Protein AF-A0A3B9NVW6-F1 (afdb_monomer_lite)

Secondary structure (DSSP, 8-state):
--HHHHHHHHTB--HHHHHHHHHHHHHHHHHHHHTT---TTHHHHHHHHHHHHHHHHHHHHHHS--B--HHHHHHHHHHHHHHHHHHTTS-HHHHHHHHHHHHHTTS--

Structure (mmCIF, N/CA/C/O backbone):
data_AF-A0A3B9NVW6-F1
#
_entry.id   AF-A0A3B9NVW6-F1
#
loop_
_atom_site.group_PDB
_atom_site.id
_atom_site.type_symbol
_atom_site.label_atom_id
_atom_site.label_alt_id
_atom_site.label_comp_id
_atom_site.label_asym_id
_atom_site.label_entity_id
_atom_site.label_seq_id
_atom_site.pdbx_PDB_ins_code
_atom_site.Cartn_x
_atom_site.Cartn_y
_atom_site.Cartn_z
_atom_site.occupancy
_atom_site.B_iso_or_equiv
_atom_site.auth_seq_id
_atom_site.auth_comp_id
_atom_site.auth_asym_id
_atom_site.auth_atom_id
_atom_site.pdbx_PDB_model_num
ATOM 1 N N . MET A 1 1 ? 6.719 -17.194 5.581 1.00 43.94 1 MET A N 1
ATOM 2 C CA . MET A 1 1 ? 7.543 -16.088 5.047 1.00 43.94 1 MET A CA 1
ATOM 3 C C . MET A 1 1 ? 6.689 -15.366 4.016 1.00 43.94 1 MET A C 1
ATOM 5 O O . MET A 1 1 ? 6.194 -16.030 3.111 1.00 43.94 1 MET A O 1
ATOM 9 N N . HIS A 1 2 ? 6.378 -14.086 4.232 1.00 57.50 2 HIS A N 1
ATOM 10 C CA . HIS A 1 2 ? 5.393 -13.345 3.439 1.00 57.50 2 HIS A CA 1
ATOM 11 C C . HIS A 1 2 ? 5.927 -13.070 2.020 1.00 57.50 2 HIS A C 1
ATOM 13 O O . HIS A 1 2 ? 6.888 -12.327 1.845 1.00 57.50 2 HIS A O 1
ATOM 19 N N . LEU A 1 3 ? 5.281 -13.657 1.004 1.00 62.19 3 LEU A N 1
ATOM 20 C CA . LEU A 1 3 ? 5.523 -13.407 -0.429 1.00 62.19 3 LEU A CA 1
ATOM 21 C C . LEU A 1 3 ? 5.689 -11.915 -0.810 1.00 62.19 3 LEU A C 1
ATOM 23 O O . LEU A 1 3 ? 6.603 -11.616 -1.578 1.00 62.19 3 LEU A O 1
ATOM 27 N N . PRO A 1 4 ? 4.877 -10.964 -0.296 1.00 59.97 4 PRO A N 1
ATOM 28 C CA . PRO A 1 4 ? 5.054 -9.543 -0.615 1.00 59.97 4 PRO A CA 1
ATOM 29 C C . PRO A 1 4 ? 6.339 -8.930 -0.041 1.00 59.97 4 PRO A C 1
ATOM 31 O O . PRO A 1 4 ? 6.933 -8.073 -0.688 1.00 59.97 4 PRO A O 1
ATOM 34 N N . TYR A 1 5 ? 6.799 -9.392 1.124 1.00 58.88 5 TYR A N 1
ATOM 35 C CA . TYR A 1 5 ? 8.045 -8.923 1.734 1.00 58.88 5 TYR A CA 1
ATOM 36 C C . TYR A 1 5 ? 9.263 -9.370 0.914 1.00 58.88 5 TYR A C 1
ATOM 38 O O . TYR A 1 5 ? 10.146 -8.570 0.627 1.00 58.88 5 TYR A O 1
ATOM 46 N N . GLN A 1 6 ? 9.276 -10.624 0.444 1.00 64.38 6 GLN A N 1
ATOM 47 C CA . GLN A 1 6 ? 10.330 -11.116 -0.454 1.00 64.38 6 GLN A CA 1
ATOM 48 C C . GLN A 1 6 ? 10.371 -10.350 -1.779 1.00 64.38 6 GLN A C 1
ATOM 50 O O . GLN A 1 6 ? 11.445 -9.936 -2.202 1.00 64.38 6 GLN A O 1
ATOM 55 N N . ALA A 1 7 ? 9.215 -10.099 -2.397 1.00 62.91 7 ALA A N 1
ATOM 56 C CA . ALA A 1 7 ? 9.151 -9.312 -3.628 1.00 62.91 7 ALA A CA 1
ATOM 57 C C . ALA A 1 7 ? 9.633 -7.861 -3.420 1.00 62.91 7 ALA A C 1
ATOM 59 O O . ALA A 1 7 ? 10.316 -7.310 -4.282 1.00 62.91 7 ALA A O 1
ATOM 60 N N . ALA A 1 8 ? 9.347 -7.259 -2.257 1.00 61.09 8 ALA A N 1
ATOM 61 C CA . ALA A 1 8 ? 9.855 -5.935 -1.889 1.00 61.09 8 ALA A CA 1
ATOM 62 C C . ALA A 1 8 ? 11.375 -5.927 -1.693 1.00 61.09 8 ALA A C 1
ATOM 64 O O . ALA A 1 8 ? 12.055 -5.026 -2.191 1.00 61.09 8 ALA A O 1
ATOM 65 N N . CYS A 1 9 ? 11.926 -6.950 -1.037 1.00 61.38 9 CYS A N 1
ATOM 66 C CA . CYS A 1 9 ? 13.371 -7.120 -0.907 1.00 61.38 9 CYS A CA 1
ATOM 67 C C . CYS A 1 9 ? 14.050 -7.278 -2.275 1.00 61.38 9 CYS A C 1
ATOM 69 O O . CYS A 1 9 ? 15.033 -6.588 -2.547 1.00 61.38 9 CYS A O 1
ATOM 71 N N . ASP A 1 10 ? 13.486 -8.101 -3.159 1.00 66.44 10 ASP A N 1
ATOM 72 C CA . ASP A 1 10 ? 14.010 -8.325 -4.511 1.00 66.44 10 ASP A CA 1
ATOM 73 C C . ASP A 1 10 ? 13.782 -7.124 -5.446 1.00 66.44 10 ASP A C 1
ATOM 75 O O . ASP A 1 10 ? 14.397 -7.030 -6.508 1.00 66.44 10 ASP A O 1
ATOM 79 N N . GLY A 1 11 ? 12.913 -6.182 -5.062 1.00 63.47 11 GLY A N 1
ATOM 80 C CA . GLY A 1 11 ? 12.601 -4.967 -5.816 1.00 63.47 11 GLY A CA 1
ATOM 81 C C . GLY A 1 11 ? 11.808 -5.209 -7.101 1.00 63.47 11 GLY A C 1
ATOM 82 O O . GLY A 1 11 ? 11.523 -4.252 -7.810 1.00 63.47 11 GLY A O 1
ATOM 83 N N . ARG A 1 12 ? 11.422 -6.452 -7.412 1.00 67.56 12 ARG A N 1
ATOM 84 C CA . ARG A 1 12 ? 10.689 -6.810 -8.635 1.00 67.56 12 ARG A CA 1
ATOM 85 C C . ARG A 1 12 ? 9.344 -7.424 -8.311 1.00 67.56 12 ARG A C 1
ATOM 87 O O . ARG A 1 12 ? 9.248 -8.383 -7.548 1.00 67.56 12 ARG A O 1
ATOM 94 N N . PHE A 1 13 ? 8.313 -6.920 -8.976 1.00 68.94 13 PHE A N 1
ATOM 95 C CA . PHE A 1 13 ? 6.949 -7.390 -8.805 1.00 68.94 13 PHE A CA 1
ATOM 96 C C . PHE A 1 13 ? 6.347 -7.789 -10.147 1.00 68.94 13 PHE A C 1
ATOM 98 O O . PHE A 1 13 ? 6.569 -7.140 -11.165 1.00 68.94 13 PHE A O 1
ATOM 105 N N . SER A 1 14 ? 5.521 -8.836 -10.143 1.00 72.25 14 SER A N 1
ATOM 106 C CA . SER A 1 14 ? 4.526 -8.988 -11.203 1.00 72.25 14 SER A CA 1
ATOM 107 C C . SER A 1 14 ? 3.408 -7.967 -10.989 1.00 72.25 14 SER A C 1
ATOM 109 O O . SER A 1 14 ? 3.092 -7.639 -9.843 1.00 72.25 14 SER A O 1
ATOM 111 N N . VAL A 1 15 ? 2.754 -7.516 -12.064 1.00 73.19 15 VAL A N 1
ATOM 112 C CA . VAL A 1 15 ? 1.603 -6.589 -12.007 1.00 73.19 15 VAL A CA 1
ATOM 113 C C . VAL A 1 15 ? 0.569 -7.035 -10.973 1.00 73.19 15 VAL A C 1
ATOM 115 O O . VAL A 1 15 ? 0.081 -6.246 -10.167 1.00 73.19 15 VAL A O 1
ATOM 118 N N . THR A 1 16 ? 0.265 -8.334 -10.950 1.00 74.00 16 THR A N 1
ATOM 119 C CA . THR A 1 16 ? -0.707 -8.910 -10.020 1.00 74.00 16 THR A CA 1
ATOM 120 C C . THR A 1 16 ? -0.230 -8.853 -8.570 1.00 74.00 16 THR A C 1
ATOM 122 O O . THR A 1 16 ? -1.019 -8.530 -7.683 1.00 74.00 16 THR A O 1
ATOM 125 N N . ALA A 1 17 ? 1.043 -9.165 -8.303 1.00 72.00 17 ALA A N 1
ATOM 126 C CA . ALA A 1 17 ? 1.602 -9.091 -6.953 1.00 72.00 17 ALA A CA 1
ATOM 127 C C . ALA A 1 17 ? 1.678 -7.638 -6.463 1.00 72.00 17 ALA A C 1
ATOM 129 O O . ALA A 1 17 ? 1.309 -7.356 -5.324 1.00 72.00 17 ALA A O 1
ATOM 130 N N . PHE A 1 18 ? 2.073 -6.724 -7.349 1.00 78.50 18 PHE A N 1
ATOM 131 C CA . PHE A 1 18 ? 2.119 -5.291 -7.094 1.00 78.50 18 PHE A CA 1
ATOM 132 C C . PHE A 1 18 ? 0.735 -4.731 -6.744 1.00 78.50 18 PHE A C 1
ATOM 134 O O . PHE A 1 18 ? 0.555 -4.096 -5.707 1.00 78.50 18 PHE A O 1
ATOM 141 N N . GLY A 1 19 ? -0.271 -5.025 -7.574 1.00 78.50 19 GLY A N 1
ATOM 142 C CA . GLY A 1 19 ? -1.643 -4.570 -7.358 1.00 78.50 19 GLY A CA 1
ATOM 143 C C . GLY A 1 19 ? -2.238 -5.094 -6.051 1.00 78.50 19 GLY A C 1
ATOM 144 O O . GLY A 1 19 ? -2.88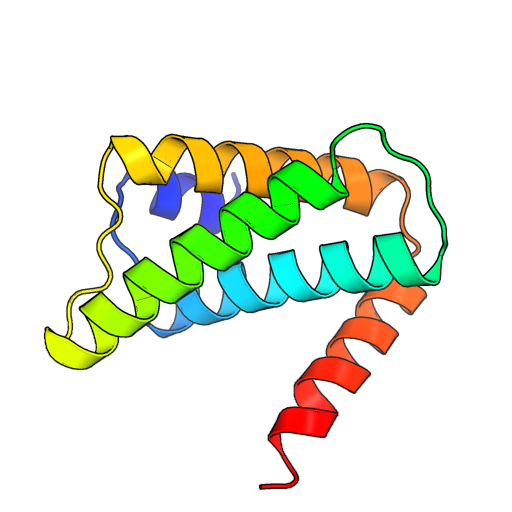6 -4.342 -5.327 1.00 78.50 19 GLY A O 1
ATOM 145 N N . ARG A 1 20 ? -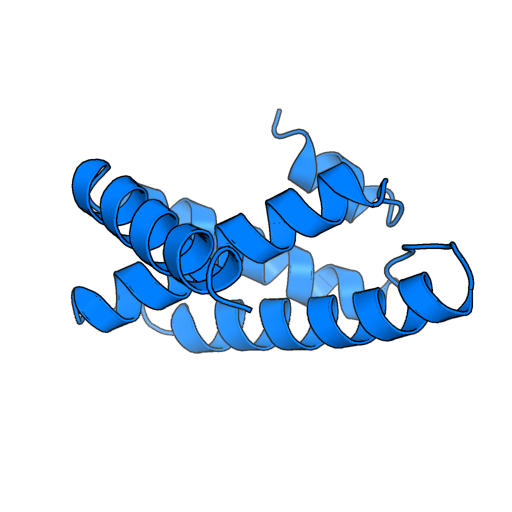1.963 -6.357 -5.696 1.00 80.44 20 ARG A N 1
ATOM 146 C CA . ARG A 1 20 ? -2.394 -6.935 -4.412 1.00 80.44 20 ARG A CA 1
ATOM 147 C C . ARG A 1 20 ? -1.753 -6.237 -3.217 1.00 80.44 20 ARG A C 1
ATOM 149 O O . ARG A 1 20 ? -2.450 -5.993 -2.237 1.00 80.44 20 ARG A O 1
ATOM 156 N N . LEU A 1 21 ? -0.464 -5.906 -3.297 1.00 81.12 21 LEU A N 1
ATOM 157 C CA . LEU A 1 21 ? 0.236 -5.182 -2.236 1.00 81.12 21 LEU A CA 1
ATOM 158 C C . LEU A 1 21 ? -0.346 -3.777 -2.044 1.00 81.12 21 LEU A 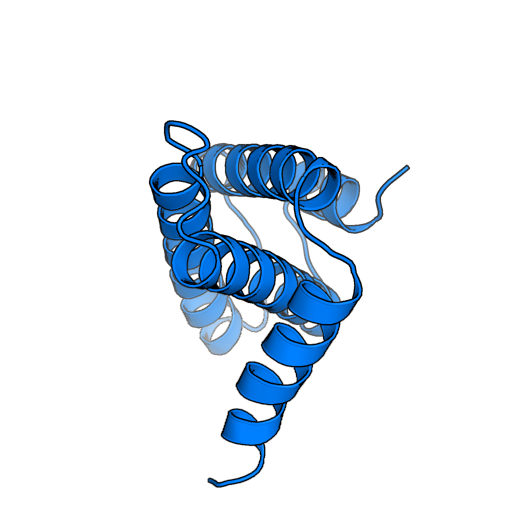C 1
ATOM 160 O O . LEU A 1 21 ? -0.722 -3.415 -0.931 1.00 81.12 21 LEU A O 1
ATOM 164 N N . ALA A 1 22 ? -0.478 -3.013 -3.131 1.00 83.25 22 ALA A N 1
ATOM 165 C CA . ALA A 1 22 ? -1.039 -1.665 -3.085 1.00 83.25 22 ALA A CA 1
ATOM 166 C C . ALA A 1 22 ? -2.474 -1.660 -2.535 1.00 83.25 22 ALA A C 1
ATOM 168 O O . ALA A 1 22 ? -2.822 -0.814 -1.707 1.00 83.25 22 ALA A O 1
ATOM 169 N N . ALA A 1 23 ? -3.291 -2.637 -2.939 1.00 82.94 23 ALA A N 1
ATOM 170 C CA . ALA A 1 23 ? -4.641 -2.796 -2.417 1.00 82.94 23 ALA A CA 1
ATOM 171 C C . ALA A 1 23 ? -4.641 -3.131 -0.919 1.00 82.94 23 ALA A C 1
ATOM 173 O O . ALA A 1 23 ? -5.373 -2.501 -0.162 1.00 82.94 23 ALA A O 1
ATOM 174 N N . ALA A 1 24 ? -3.798 -4.065 -0.469 1.00 82.62 24 ALA A N 1
ATOM 175 C CA . ALA A 1 24 ? -3.713 -4.440 0.942 1.00 82.62 24 ALA A CA 1
ATOM 176 C C . ALA A 1 24 ? -3.334 -3.247 1.836 1.00 82.62 24 ALA A C 1
ATOM 178 O O . ALA A 1 24 ? -4.015 -2.986 2.827 1.00 82.62 24 ALA A O 1
ATOM 179 N N . ILE A 1 25 ? -2.312 -2.474 1.452 1.00 85.12 25 ILE A N 1
ATOM 180 C CA . ILE A 1 25 ? -1.891 -1.270 2.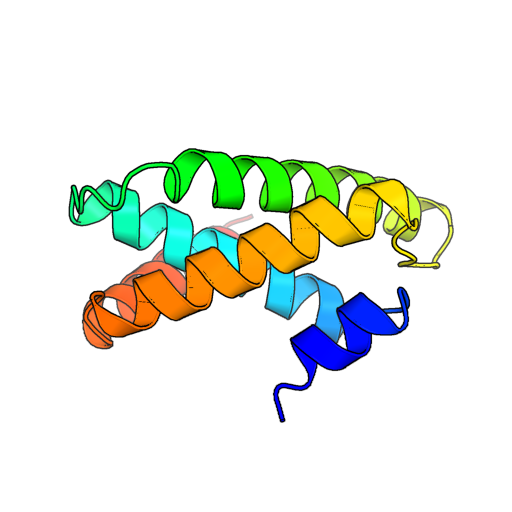189 1.00 85.12 25 ILE A CA 1
ATOM 181 C C . ILE A 1 25 ? -3.024 -0.232 2.219 1.00 85.12 25 ILE A C 1
ATOM 183 O O . ILE A 1 25 ? -3.325 0.329 3.274 1.00 85.12 25 ILE A O 1
ATOM 187 N N . SER A 1 26 ? -3.721 -0.031 1.097 1.00 83.94 26 SER A N 1
ATOM 188 C CA . SER A 1 26 ? -4.851 0.908 1.006 1.00 83.94 26 SER A CA 1
ATOM 189 C C . SER A 1 26 ? -6.042 0.497 1.879 1.00 83.94 26 SER A C 1
ATOM 191 O O . SER A 1 26 ? -6.660 1.347 2.529 1.00 83.94 26 SER A O 1
ATOM 193 N N . VAL A 1 27 ? -6.350 -0.803 1.942 1.00 84.75 27 VAL A N 1
ATOM 194 C CA . VAL A 1 27 ? -7.390 -1.366 2.818 1.00 84.75 27 VAL A CA 1
ATOM 195 C C . VAL A 1 27 ? -7.045 -1.114 4.279 1.00 84.75 27 VAL A C 1
ATOM 197 O O . VAL A 1 27 ? -7.873 -0.587 5.019 1.00 84.75 27 VAL A O 1
ATOM 200 N N . VAL A 1 28 ? -5.818 -1.434 4.695 1.00 84.12 28 VAL A N 1
ATOM 201 C CA . VAL A 1 28 ? -5.381 -1.260 6.087 1.00 84.12 28 VAL A CA 1
ATOM 202 C C . VAL A 1 28 ? -5.400 0.215 6.487 1.00 84.12 28 VAL A C 1
ATOM 204 O O . VAL A 1 28 ? -5.956 0.558 7.532 1.00 84.12 28 VAL A O 1
ATOM 207 N N . ARG A 1 29 ? -4.905 1.105 5.621 1.00 85.25 29 ARG A N 1
ATOM 208 C CA . ARG A 1 29 ? -4.951 2.562 5.813 1.00 85.25 29 ARG A CA 1
ATOM 209 C C . ARG A 1 29 ? -6.381 3.074 5.981 1.00 85.25 29 ARG A C 1
ATOM 211 O O . ARG A 1 29 ? -6.664 3.865 6.881 1.00 85.25 29 ARG A O 1
ATOM 218 N N . THR A 1 30 ? -7.302 2.609 5.142 1.00 83.25 30 THR A N 1
ATOM 219 C CA . THR A 1 30 ? -8.714 3.018 5.189 1.00 83.25 30 THR A CA 1
ATOM 220 C C . THR A 1 30 ? -9.423 2.474 6.431 1.00 83.25 30 THR A C 1
ATOM 222 O O . THR A 1 30 ? -10.187 3.198 7.074 1.00 83.25 30 THR A O 1
ATOM 225 N N . ALA A 1 31 ? -9.129 1.235 6.829 1.00 82.75 31 ALA A N 1
ATOM 226 C CA . ALA A 1 31 ? -9.672 0.620 8.036 1.00 82.75 31 ALA A CA 1
ATOM 227 C C . ALA A 1 31 ? -9.184 1.332 9.312 1.00 82.75 31 ALA A C 1
ATOM 229 O O . ALA A 1 31 ? -9.989 1.619 10.200 1.00 82.75 31 ALA A O 1
ATOM 230 N N . LEU A 1 32 ? -7.898 1.692 9.378 1.00 82.06 32 LEU A N 1
ATOM 231 C CA . LEU A 1 32 ? -7.299 2.508 10.446 1.00 82.06 32 LEU A CA 1
ATOM 232 C C . LEU A 1 32 ? -8.039 3.831 10.644 1.00 82.06 32 LEU A C 1
ATOM 234 O O . LEU A 1 32 ? -8.455 4.159 11.760 1.00 82.06 32 LEU A O 1
ATOM 238 N N . VAL A 1 33 ? -8.228 4.570 9.547 1.00 81.19 33 VAL A N 1
ATOM 239 C CA . VAL A 1 33 ? -8.909 5.869 9.556 1.00 81.19 33 VAL A CA 1
ATOM 240 C C . VAL A 1 33 ? -10.376 5.705 9.955 1.00 81.19 33 VAL A C 1
ATOM 242 O O . VAL A 1 33 ? -10.859 6.440 10.817 1.00 81.19 33 VAL A O 1
ATOM 245 N N . THR A 1 34 ? -11.065 4.699 9.409 1.00 79.88 34 THR A N 1
ATOM 246 C CA . THR A 1 34 ? -12.472 4.399 9.728 1.00 79.88 34 THR A CA 1
ATOM 247 C C . THR A 1 34 ? -12.665 4.058 11.205 1.00 79.88 34 THR A C 1
ATOM 249 O O . THR A 1 34 ? -13.578 4.571 11.851 1.00 79.88 34 THR A O 1
ATOM 252 N N . LYS A 1 35 ? -11.778 3.240 11.782 1.00 77.06 35 LYS A N 1
ATOM 253 C CA . LYS A 1 35 ? -11.832 2.838 13.196 1.00 77.06 35 LYS A CA 1
ATOM 254 C C . LYS A 1 35 ? -11.324 3.938 14.144 1.00 77.06 35 LYS A C 1
ATOM 256 O O . LYS A 1 35 ? -11.346 3.732 15.355 1.00 77.06 35 LYS A O 1
ATOM 261 N N . LYS A 1 36 ? -10.835 5.080 13.627 1.00 67.94 36 LYS A N 1
ATOM 262 C CA . LYS A 1 36 ? -10.093 6.115 14.383 1.00 67.94 36 LYS A CA 1
ATOM 263 C C . LYS A 1 36 ? -9.004 5.514 15.279 1.00 67.94 36 LYS A C 1
ATOM 265 O O . LYS A 1 36 ? -8.753 5.993 16.384 1.00 67.94 36 LYS A O 1
ATOM 270 N N . THR A 1 37 ? -8.397 4.418 14.832 1.00 66.69 37 THR A N 1
ATOM 271 C CA . THR A 1 37 ? -7.378 3.726 15.618 1.00 66.69 37 THR A CA 1
ATOM 272 C C . THR A 1 37 ? -6.101 4.548 15.557 1.00 66.69 37 THR A C 1
ATOM 274 O O . THR A 1 37 ? -5.572 4.808 14.482 1.00 66.69 37 THR A O 1
ATOM 277 N N . GLN A 1 38 ? -5.637 5.004 16.718 1.00 62.59 38 GLN A N 1
ATOM 278 C CA . GLN A 1 38 ? -4.440 5.828 16.831 1.00 62.59 38 GLN A CA 1
ATOM 279 C C . GLN A 1 38 ? -3.223 4.929 17.037 1.00 62.59 38 GLN A C 1
ATOM 281 O O . GLN A 1 38 ? -2.709 4.828 18.148 1.00 62.59 38 GLN A O 1
ATOM 286 N N . ILE A 1 39 ? -2.772 4.261 15.972 1.00 72.25 39 ILE A N 1
ATOM 287 C CA . ILE A 1 39 ? -1.377 3.815 15.943 1.00 72.25 39 ILE A CA 1
ATOM 288 C C . ILE A 1 39 ? -0.559 5.028 15.486 1.00 72.25 39 ILE A C 1
ATOM 290 O O . ILE A 1 39 ? -0.806 5.540 14.388 1.00 72.25 39 ILE A O 1
ATOM 294 N N . PRO A 1 40 ? 0.346 5.551 16.334 1.00 72.62 40 PRO A N 1
ATOM 295 C CA . PRO A 1 40 ? 1.146 6.717 15.987 1.00 72.62 40 PRO A CA 1
ATOM 296 C C . PRO A 1 40 ? 1.951 6.432 14.718 1.00 72.62 40 PRO A C 1
ATOM 298 O O . PRO A 1 40 ? 2.499 5.347 14.559 1.00 72.62 40 PRO A O 1
ATOM 301 N N . ASN A 1 41 ? 1.997 7.405 13.810 1.00 80.62 41 ASN A N 1
ATOM 302 C CA . ASN A 1 41 ? 2.733 7.368 12.540 1.00 80.62 41 ASN A CA 1
ATOM 303 C C . ASN A 1 41 ? 2.265 6.314 11.512 1.00 80.62 41 ASN A C 1
ATOM 305 O O . ASN A 1 41 ? 2.664 6.403 10.357 1.00 80.62 41 ASN A O 1
ATOM 309 N N . ALA A 1 42 ? 1.386 5.363 11.857 1.00 81.62 42 ALA A N 1
ATOM 310 C CA . ALA A 1 42 ? 0.972 4.305 10.928 1.00 81.62 42 ALA A CA 1
ATOM 311 C C . ALA A 1 42 ? 0.284 4.850 9.670 1.00 81.62 42 ALA A C 1
ATOM 313 O O . ALA A 1 42 ? 0.577 4.408 8.567 1.00 81.62 42 ALA A O 1
ATOM 314 N N . VAL A 1 43 ? -0.599 5.843 9.808 1.00 83.75 43 VAL A N 1
ATOM 315 C CA . VAL A 1 43 ? -1.262 6.455 8.642 1.00 83.75 43 VAL A CA 1
ATOM 316 C C . VAL A 1 43 ? -0.250 7.161 7.739 1.00 83.75 43 VAL A C 1
ATOM 318 O O . VAL A 1 43 ? -0.344 7.029 6.526 1.00 83.75 43 VAL A O 1
ATOM 321 N N . GLU A 1 44 ? 0.738 7.851 8.314 1.00 86.56 44 GLU A N 1
ATOM 322 C CA . GLU A 1 44 ? 1.780 8.544 7.548 1.00 86.56 44 GLU A CA 1
ATOM 323 C C . GLU A 1 44 ? 2.692 7.558 6.807 1.00 86.56 44 GLU A C 1
ATOM 325 O O . GLU A 1 44 ? 2.986 7.767 5.631 1.00 86.56 44 GLU A O 1
ATOM 330 N N . LEU A 1 45 ? 3.081 6.455 7.456 1.00 87.25 45 LEU A N 1
ATOM 331 C CA . LEU A 1 45 ? 3.871 5.386 6.836 1.00 87.25 45 LEU A CA 1
ATOM 332 C C . LEU A 1 45 ? 3.099 4.698 5.703 1.00 87.25 45 LEU A C 1
ATOM 334 O O . LEU A 1 45 ? 3.641 4.483 4.618 1.00 87.25 45 LEU A O 1
ATOM 338 N N . LEU A 1 46 ? 1.814 4.405 5.918 1.00 87.44 46 LEU A N 1
ATOM 339 C CA . LEU A 1 46 ? 0.959 3.798 4.899 1.00 87.44 46 LEU A CA 1
ATOM 340 C C . LEU A 1 46 ? 0.702 4.756 3.728 1.00 87.44 46 LEU A C 1
ATOM 342 O O . LEU A 1 46 ? 0.754 4.325 2.578 1.00 87.44 46 LEU A O 1
ATOM 346 N N . ASP A 1 47 ? 0.477 6.048 3.984 1.00 86.94 47 ASP A N 1
ATOM 347 C CA . ASP A 1 47 ? 0.312 7.055 2.927 1.00 86.94 47 ASP A CA 1
ATOM 348 C C . ASP A 1 47 ? 1.609 7.233 2.117 1.00 86.94 47 ASP A C 1
ATOM 350 O O . ASP A 1 47 ? 1.559 7.293 0.885 1.00 86.94 47 ASP A O 1
ATOM 354 N N . ALA A 1 48 ? 2.780 7.227 2.765 1.00 88.38 48 ALA A N 1
ATOM 355 C CA . ALA A 1 48 ? 4.075 7.266 2.082 1.00 88.38 48 ALA A CA 1
ATOM 356 C C . ALA A 1 48 ? 4.303 6.027 1.197 1.00 88.38 48 ALA A C 1
ATOM 358 O O . ALA A 1 48 ? 4.763 6.144 0.053 1.00 88.38 48 ALA A O 1
ATOM 359 N N . ALA A 1 49 ? 3.932 4.841 1.686 1.00 87.75 49 ALA A N 1
ATOM 360 C CA . ALA A 1 49 ? 3.995 3.608 0.912 1.00 87.75 49 ALA A CA 1
ATOM 361 C C . ALA A 1 49 ? 3.039 3.640 -0.292 1.00 87.75 49 ALA A C 1
ATOM 363 O O . ALA A 1 49 ? 3.450 3.313 -1.405 1.00 87.75 49 ALA A O 1
ATOM 364 N N . ILE A 1 50 ? 1.791 4.096 -0.119 1.00 88.06 50 ILE A N 1
ATOM 365 C CA . ILE A 1 50 ? 0.807 4.239 -1.211 1.00 88.06 50 ILE A CA 1
ATOM 366 C C . ILE A 1 50 ? 1.290 5.240 -2.265 1.00 88.06 50 ILE A C 1
ATOM 368 O O . ILE A 1 50 ? 1.162 4.979 -3.466 1.00 88.06 50 ILE A O 1
ATOM 372 N N . ALA A 1 51 ? 1.868 6.367 -1.844 1.00 88.69 51 ALA A N 1
ATOM 373 C CA . ALA A 1 51 ? 2.429 7.359 -2.756 1.00 88.69 51 ALA A CA 1
ATOM 374 C C . ALA A 1 51 ? 3.583 6.765 -3.575 1.00 88.69 51 ALA A C 1
ATOM 376 O O . ALA A 1 51 ? 3.600 6.881 -4.802 1.00 88.69 51 ALA A O 1
ATOM 377 N N . THR A 1 52 ? 4.494 6.049 -2.912 1.00 88.44 52 THR A N 1
ATOM 378 C CA . THR A 1 52 ? 5.615 5.356 -3.560 1.00 88.44 52 THR A CA 1
ATOM 379 C C . THR A 1 52 ? 5.114 4.323 -4.566 1.00 88.44 52 THR A C 1
ATOM 381 O O . THR A 1 52 ? 5.532 4.320 -5.723 1.00 88.44 52 THR A O 1
ATOM 384 N N . LEU A 1 53 ? 4.152 3.487 -4.171 1.00 86.31 53 LEU A N 1
ATOM 385 C CA . LEU A 1 53 ? 3.552 2.492 -5.057 1.00 86.31 53 LEU A CA 1
ATOM 386 C C . LEU A 1 53 ? 2.793 3.142 -6.225 1.00 86.31 53 LEU A C 1
ATOM 388 O O . LEU A 1 53 ? 2.813 2.614 -7.331 1.00 86.31 53 LEU A O 1
ATOM 392 N N . SER A 1 54 ? 2.176 4.309 -6.048 1.00 87.00 54 SER A N 1
ATOM 393 C CA . SER A 1 54 ? 1.536 5.018 -7.166 1.00 87.00 54 SER A CA 1
ATOM 394 C C . SER A 1 54 ? 2.557 5.505 -8.196 1.00 87.00 54 SER A C 1
ATOM 396 O O . SER A 1 54 ? 2.324 5.371 -9.397 1.00 87.00 54 SER A O 1
ATOM 398 N N . VAL A 1 55 ? 3.713 6.002 -7.748 1.00 87.69 55 VAL A N 1
ATOM 399 C CA . VAL A 1 55 ? 4.817 6.400 -8.639 1.00 87.69 55 VAL A CA 1
ATOM 400 C C . VAL A 1 55 ? 5.390 5.186 -9.370 1.00 87.69 55 VAL A C 1
ATOM 402 O O . VAL A 1 55 ? 5.547 5.222 -10.592 1.00 87.69 55 VAL A O 1
ATOM 405 N N . VAL A 1 56 ? 5.650 4.091 -8.649 1.00 86.00 56 VAL A N 1
ATOM 406 C CA . VAL A 1 56 ? 6.141 2.837 -9.244 1.00 86.00 56 VAL A CA 1
ATOM 407 C C . VAL A 1 56 ? 5.130 2.279 -10.243 1.00 86.00 56 VAL A C 1
ATOM 409 O O . VAL A 1 56 ? 5.531 1.820 -11.309 1.00 86.00 56 VAL A O 1
ATOM 412 N N . ARG A 1 57 ? 3.828 2.357 -9.948 1.00 85.12 57 ARG A N 1
ATOM 413 C CA . ARG A 1 57 ? 2.766 1.945 -10.869 1.00 85.12 57 ARG A CA 1
ATOM 414 C C . ARG A 1 57 ? 2.779 2.771 -12.142 1.00 85.12 57 ARG A C 1
ATOM 416 O O . ARG A 1 57 ? 2.825 2.189 -13.212 1.00 85.12 57 ARG A O 1
ATOM 423 N N . ALA A 1 58 ? 2.781 4.099 -12.035 1.00 84.81 58 ALA A N 1
ATOM 424 C CA . ALA A 1 58 ? 2.803 4.973 -13.206 1.00 84.81 58 ALA A CA 1
ATOM 425 C C . ALA A 1 58 ? 4.039 4.717 -14.085 1.00 84.81 58 ALA A C 1
ATOM 427 O O . ALA A 1 58 ? 3.950 4.738 -15.311 1.00 84.81 58 ALA A O 1
ATOM 428 N N . ARG A 1 59 ? 5.187 4.427 -13.457 1.00 85.12 59 ARG A N 1
ATOM 429 C CA . ARG A 1 59 ? 6.406 4.013 -14.156 1.00 85.12 59 ARG A CA 1
ATOM 430 C C . ARG A 1 59 ? 6.228 2.654 -14.835 1.00 85.12 59 ARG A C 1
ATOM 432 O O . ARG A 1 59 ? 6.494 2.557 -16.026 1.00 85.12 59 ARG A O 1
ATOM 439 N N . GLY A 1 60 ? 5.749 1.649 -14.107 1.00 82.94 60 GLY A N 1
ATOM 440 C CA . GLY A 1 60 ? 5.528 0.298 -14.620 1.00 82.94 60 GLY A CA 1
ATOM 441 C C . GLY A 1 60 ? 4.499 0.243 -15.746 1.00 82.94 60 GLY A C 1
ATOM 442 O O . GLY A 1 60 ? 4.746 -0.416 -16.743 1.00 82.94 60 GLY A O 1
ATOM 443 N N . ASP A 1 61 ? 3.418 1.016 -15.663 1.00 83.56 61 ASP A N 1
ATOM 444 C CA . ASP A 1 61 ? 2.399 1.115 -16.714 1.00 83.56 61 ASP A CA 1
ATOM 445 C C . ASP A 1 61 ? 2.977 1.721 -18.015 1.00 83.56 61 ASP A C 1
ATOM 447 O O . ASP A 1 61 ? 2.494 1.427 -19.107 1.00 83.56 61 ASP A O 1
ATOM 451 N N . ALA A 1 62 ? 4.029 2.544 -17.920 1.00 84.19 62 ALA A N 1
ATOM 452 C CA . ALA A 1 62 ? 4.712 3.132 -19.074 1.00 84.19 62 ALA A CA 1
ATOM 453 C C . ALA A 1 62 ? 5.845 2.253 -19.637 1.00 84.19 62 ALA A C 1
ATOM 455 O O . ALA A 1 62 ? 6.135 2.322 -20.832 1.00 84.19 62 ALA A O 1
ATOM 456 N N . THR A 1 63 ? 6.518 1.467 -18.791 1.00 79.06 63 THR A N 1
ATOM 457 C CA . THR A 1 63 ? 7.712 0.684 -19.162 1.00 79.06 63 THR A CA 1
ATOM 458 C C . THR A 1 63 ? 7.478 -0.823 -19.230 1.00 79.06 63 THR A C 1
ATOM 460 O O . THR A 1 63 ? 8.387 -1.545 -19.631 1.00 79.06 63 THR A O 1
ATOM 463 N N . ASP A 1 64 ? 6.297 -1.292 -18.826 1.00 74.38 64 ASP A N 1
ATOM 464 C CA . ASP A 1 64 ? 5.951 -2.698 -18.577 1.00 74.38 64 ASP A CA 1
ATOM 465 C C . ASP A 1 64 ? 6.880 -3.381 -17.545 1.00 74.38 64 ASP A C 1
ATOM 467 O O . ASP A 1 64 ? 7.043 -4.602 -17.512 1.00 74.38 64 ASP A O 1
ATOM 471 N N . VAL A 1 65 ? 7.528 -2.582 -16.683 1.00 75.12 65 VAL A N 1
ATOM 472 C CA . VAL A 1 65 ? 8.476 -3.046 -15.659 1.00 75.12 65 VAL A CA 1
ATOM 473 C C . VAL A 1 65 ? 8.144 -2.420 -14.304 1.00 75.12 65 VAL A C 1
ATOM 475 O O . VAL A 1 65 ? 8.438 -1.252 -14.046 1.00 75.12 65 VAL A O 1
ATOM 478 N N . TRP A 1 66 ? 7.587 -3.227 -13.399 1.00 74.25 66 TRP A N 1
ATOM 479 C CA . TRP A 1 66 ? 7.280 -2.845 -12.017 1.00 74.25 66 TRP A CA 1
ATOM 480 C C . TRP A 1 66 ? 8.468 -3.168 -11.111 1.00 74.25 66 TRP A C 1
ATOM 482 O O . TRP A 1 66 ? 8.519 -4.204 -10.439 1.00 74.25 66 TRP A O 1
ATOM 492 N N . GLU A 1 67 ? 9.445 -2.266 -11.137 1.00 80.06 67 GLU A N 1
ATOM 493 C CA 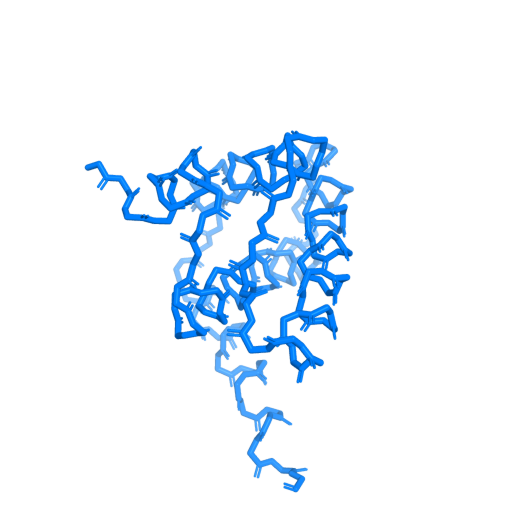. GLU A 1 67 ? 10.629 -2.308 -10.283 1.00 80.06 67 GLU A CA 1
ATOM 494 C C . GLU A 1 67 ? 10.587 -1.175 -9.257 1.00 80.06 67 GLU A C 1
ATOM 496 O O . GLU A 1 67 ? 10.218 -0.046 -9.585 1.00 80.06 67 GLU A O 1
ATOM 501 N N . ILE A 1 68 ? 10.971 -1.480 -8.021 1.00 81.50 68 ILE A N 1
ATOM 502 C CA . ILE A 1 68 ? 11.131 -0.526 -6.926 1.00 81.50 68 ILE A CA 1
ATOM 503 C C . ILE A 1 68 ? 12.624 -0.256 -6.753 1.00 81.50 68 ILE A C 1
ATOM 505 O O . ILE A 1 68 ? 13.421 -1.187 -6.631 1.00 81.50 68 ILE A O 1
ATOM 509 N N . THR A 1 69 ? 13.013 1.014 -6.730 1.00 83.12 69 THR A N 1
ATOM 510 C CA . THR A 1 69 ? 14.401 1.405 -6.463 1.00 83.12 69 THR A CA 1
ATOM 511 C C . THR A 1 69 ? 14.754 1.206 -4.989 1.00 83.12 69 THR A C 1
ATOM 513 O O . THR A 1 69 ? 13.884 1.093 -4.129 1.00 83.12 69 THR A O 1
ATOM 516 N N . GLU A 1 70 ? 16.045 1.204 -4.663 1.00 77.94 70 GLU A N 1
ATOM 517 C CA . GLU A 1 70 ? 16.498 1.028 -3.278 1.00 77.94 70 GLU A CA 1
ATOM 518 C C . GLU A 1 70 ? 15.987 2.122 -2.326 1.00 77.94 70 GLU A C 1
ATOM 520 O O . GLU A 1 70 ? 15.632 1.820 -1.189 1.00 77.94 70 GLU A O 1
ATOM 525 N N . GLY A 1 71 ? 15.872 3.369 -2.800 1.00 78.06 71 GLY A N 1
ATOM 526 C CA . GLY A 1 71 ? 15.304 4.465 -2.009 1.00 78.06 71 GLY A CA 1
ATOM 527 C C . GLY A 1 71 ? 13.795 4.331 -1.786 1.00 78.06 71 GLY A C 1
ATOM 528 O O . GLY A 1 71 ? 13.300 4.655 -0.713 1.00 78.06 71 GLY A O 1
ATOM 529 N N . GLU A 1 72 ? 13.068 3.801 -2.771 1.00 83.19 72 GLU A N 1
ATOM 530 C CA . GLU A 1 72 ? 11.626 3.534 -2.672 1.00 83.19 72 GLU A CA 1
ATOM 531 C C . GLU A 1 72 ? 11.332 2.279 -1.824 1.00 83.19 72 GLU A C 1
ATOM 533 O O . GLU A 1 72 ? 10.281 2.182 -1.188 1.00 83.19 72 GLU A O 1
ATOM 538 N N . ARG A 1 73 ? 12.269 1.319 -1.776 1.00 82.50 73 ARG A N 1
ATOM 539 C CA . ARG A 1 73 ? 12.134 0.061 -1.028 1.00 82.50 73 ARG A CA 1
ATOM 540 C C . ARG A 1 73 ? 11.885 0.309 0.455 1.00 82.50 73 ARG A C 1
ATOM 542 O O . ARG A 1 73 ? 11.057 -0.385 1.036 1.00 82.50 73 ARG A O 1
ATOM 549 N N . LEU A 1 74 ? 12.573 1.284 1.049 1.00 85.25 74 LEU A N 1
ATOM 550 C CA . LEU A 1 74 ? 12.455 1.575 2.477 1.00 85.25 74 LEU A CA 1
ATOM 551 C C . LEU A 1 74 ? 11.015 1.968 2.839 1.00 85.25 74 LEU A C 1
ATOM 553 O O . LEU A 1 74 ? 10.410 1.341 3.696 1.00 85.25 74 LEU A O 1
ATOM 557 N N . SER A 1 75 ? 10.417 2.892 2.080 1.00 85.56 75 SER A N 1
ATOM 558 C CA . SER A 1 75 ? 9.025 3.311 2.291 1.00 85.56 75 SER A CA 1
ATOM 559 C C . SER A 1 75 ? 8.014 2.179 2.098 1.00 85.56 75 SER A C 1
ATOM 561 O O . SER A 1 75 ? 7.003 2.134 2.792 1.00 85.56 75 SER A O 1
ATOM 563 N N . VAL A 1 76 ? 8.263 1.253 1.167 1.00 85.00 76 VAL A N 1
ATOM 564 C CA . VAL A 1 76 ? 7.376 0.096 0.963 1.00 85.00 76 VAL A CA 1
ATOM 565 C C . VAL A 1 76 ? 7.509 -0.918 2.098 1.00 85.00 76 VAL A C 1
ATOM 567 O O . VAL A 1 76 ? 6.494 -1.448 2.542 1.00 85.00 76 VAL A O 1
ATOM 570 N N . LEU A 1 77 ? 8.725 -1.171 2.587 1.00 85.44 77 LEU A N 1
ATOM 571 C CA . LEU A 1 77 ? 8.957 -2.060 3.727 1.00 85.44 77 LEU A CA 1
ATOM 572 C C . LEU A 1 77 ? 8.351 -1.490 5.014 1.00 85.44 77 LEU A C 1
ATOM 574 O O . LEU A 1 77 ? 7.606 -2.207 5.677 1.00 85.44 77 LEU A O 1
ATOM 578 N N . ASP A 1 78 ? 8.571 -0.205 5.299 1.00 84.88 78 ASP A N 1
ATOM 579 C CA . ASP A 1 78 ? 7.979 0.476 6.456 1.00 84.88 78 ASP A CA 1
ATOM 580 C C . ASP A 1 78 ? 6.442 0.436 6.398 1.00 84.88 78 ASP A C 1
ATOM 582 O O . ASP A 1 78 ? 5.769 0.214 7.403 1.00 84.88 78 ASP A O 1
ATOM 586 N N . GLY A 1 79 ? 5.864 0.598 5.202 1.00 84.88 79 GLY A N 1
ATOM 587 C CA . GLY A 1 79 ? 4.423 0.468 4.991 1.00 84.88 79 GLY A CA 1
ATOM 588 C C . GLY A 1 79 ? 3.891 -0.950 5.214 1.00 84.88 79 GLY A C 1
ATOM 589 O O . GLY A 1 79 ? 2.792 -1.107 5.743 1.00 84.88 79 GLY A O 1
ATOM 590 N N . ILE A 1 80 ? 4.645 -1.985 4.825 1.00 83.94 80 ILE A N 1
ATOM 591 C CA . ILE A 1 80 ? 4.283 -3.388 5.087 1.00 83.94 80 ILE A CA 1
ATOM 592 C C . ILE A 1 80 ? 4.315 -3.666 6.589 1.00 83.94 80 ILE A C 1
ATOM 594 O O . ILE A 1 80 ? 3.360 -4.235 7.109 1.00 83.94 80 ILE A O 1
ATOM 598 N N . GLU A 1 81 ? 5.368 -3.238 7.282 1.00 84.62 81 GLU A N 1
ATOM 599 C CA . GLU A 1 81 ? 5.512 -3.433 8.727 1.00 84.62 81 GLU A CA 1
ATOM 600 C C . GLU A 1 81 ? 4.385 -2.729 9.491 1.00 84.62 81 GLU A C 1
ATOM 602 O O . GLU A 1 81 ? 3.665 -3.365 10.262 1.00 84.62 81 GLU A O 1
ATOM 607 N N . ALA A 1 82 ? 4.118 -1.460 9.162 1.00 84.12 82 ALA A N 1
ATOM 608 C CA . ALA A 1 82 ? 2.989 -0.726 9.723 1.00 84.12 82 ALA A CA 1
ATOM 609 C C . ALA A 1 82 ? 1.652 -1.426 9.432 1.00 84.12 82 ALA A C 1
ATOM 611 O O . ALA A 1 82 ? 0.780 -1.488 10.299 1.00 84.12 82 ALA A O 1
ATOM 612 N N . ALA A 1 83 ? 1.469 -1.984 8.229 1.00 81.94 83 ALA A N 1
ATOM 613 C CA . ALA A 1 83 ? 0.259 -2.724 7.896 1.00 81.94 83 ALA A CA 1
ATOM 614 C C . ALA A 1 83 ? 0.110 -3.999 8.741 1.00 81.94 83 ALA A C 1
ATOM 616 O O . ALA A 1 83 ? -0.994 -4.286 9.204 1.00 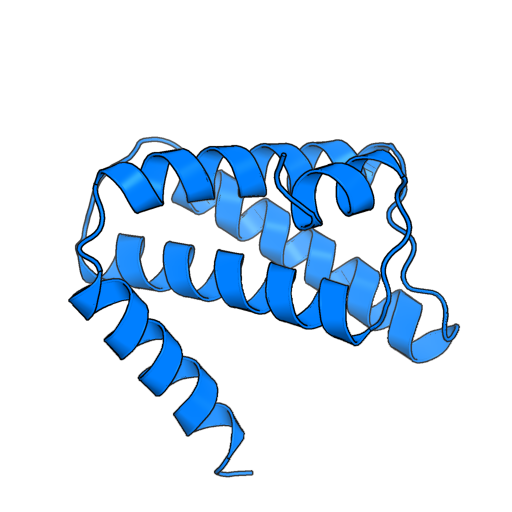81.94 83 ALA A O 1
ATOM 617 N N . GLU A 1 84 ? 1.192 -4.742 8.977 1.00 82.56 84 GLU A N 1
ATOM 618 C CA . GLU A 1 84 ? 1.194 -5.943 9.822 1.00 82.56 84 GLU A CA 1
ATOM 619 C C . GLU A 1 84 ? 0.873 -5.613 11.285 1.00 82.56 84 GLU A C 1
ATOM 621 O O . GLU A 1 84 ? 0.011 -6.265 11.885 1.00 82.56 84 GLU A O 1
ATOM 626 N N . GLU A 1 85 ? 1.468 -4.552 11.838 1.00 81.75 85 GLU A N 1
ATOM 627 C CA . GLU A 1 85 ? 1.135 -4.061 13.182 1.00 81.75 85 GLU A CA 1
ATOM 628 C C . GLU A 1 85 ? -0.344 -3.667 13.289 1.00 81.75 85 GLU A C 1
ATOM 630 O O . GLU A 1 85 ? -1.021 -3.965 14.279 1.00 81.75 85 GLU A O 1
ATOM 635 N N . CYS A 1 86 ? -0.881 -3.047 12.238 1.00 77.88 86 CYS A N 1
ATOM 636 C CA . CYS A 1 86 ? -2.279 -2.641 12.189 1.00 77.88 86 CYS A CA 1
ATOM 637 C C . CYS A 1 86 ? -3.231 -3.831 12.058 1.00 77.88 86 CYS A C 1
ATOM 639 O O . CYS A 1 86 ? -4.281 -3.837 12.697 1.00 77.88 86 CYS A O 1
ATOM 641 N N . ILE A 1 87 ? -2.883 -4.865 11.288 1.00 75.81 87 ILE A N 1
ATOM 642 C CA . ILE A 1 87 ? -3.684 -6.096 11.193 1.00 75.81 87 ILE A CA 1
ATOM 643 C C . ILE A 1 87 ? -3.835 -6.753 12.570 1.00 75.81 87 ILE A C 1
ATOM 645 O O . ILE A 1 87 ? -4.911 -7.258 12.878 1.00 75.81 87 ILE A O 1
ATOM 649 N N . GLY A 1 88 ? -2.815 -6.684 13.432 1.00 72.88 88 GLY A N 1
ATOM 650 C CA . GLY A 1 88 ? -2.890 -7.198 14.804 1.00 72.88 88 GLY A CA 1
ATOM 651 C C . GLY A 1 88 ? -3.947 -6.519 15.688 1.00 72.88 88 GLY A C 1
ATOM 652 O O . GLY A 1 88 ? -4.393 -7.112 16.671 1.00 72.88 88 GLY A O 1
ATOM 653 N N . VAL A 1 89 ? -4.376 -5.297 15.349 1.00 72.75 89 VAL A N 1
ATOM 654 C CA . VAL A 1 89 ? -5.360 -4.512 16.124 1.00 72.75 89 VAL A CA 1
ATOM 655 C C . VAL A 1 89 ? -6.678 -4.254 15.382 1.00 72.75 89 VAL A C 1
ATOM 657 O O . VAL A 1 89 ? -7.672 -3.817 15.982 1.00 72.75 89 VAL A O 1
ATOM 660 N N . LEU A 1 90 ? -6.704 -4.470 14.068 1.00 73.88 90 LEU A N 1
ATOM 661 C CA . LEU A 1 90 ? -7.879 -4.308 13.222 1.00 73.88 90 LEU A CA 1
ATOM 662 C C . LEU A 1 90 ? -8.710 -5.592 13.224 1.00 73.88 90 LEU A C 1
ATOM 664 O O . LEU A 1 90 ? -8.196 -6.701 13.291 1.00 73.88 90 LEU A O 1
ATOM 668 N N . ASP A 1 91 ? -10.029 -5.422 13.178 1.00 77.69 91 ASP A N 1
ATOM 669 C CA . ASP A 1 91 ? -10.935 -6.566 13.128 1.00 77.69 91 ASP A CA 1
ATOM 670 C C . ASP A 1 91 ? -10.978 -7.125 11.699 1.00 77.69 91 ASP A C 1
ATOM 672 O O . ASP A 1 91 ? -11.048 -6.352 10.738 1.00 77.69 91 ASP A O 1
ATOM 676 N N . VAL A 1 92 ? -10.949 -8.452 11.553 1.00 75.56 92 VAL A N 1
ATOM 677 C CA . VAL A 1 92 ? -10.971 -9.115 10.238 1.00 75.56 92 VAL A CA 1
ATOM 678 C C . VAL A 1 92 ? -12.215 -8.710 9.442 1.00 75.56 92 VAL A C 1
ATOM 680 O O . VAL A 1 92 ? -12.094 -8.400 8.259 1.00 75.56 92 VAL A O 1
ATOM 683 N N . ALA A 1 93 ? -13.381 -8.581 10.086 1.00 77.06 93 ALA A N 1
ATOM 684 C CA . ALA A 1 93 ? -14.608 -8.168 9.409 1.00 77.06 93 ALA A CA 1
ATOM 685 C C . ALA A 1 93 ? -14.548 -6.706 8.936 1.00 77.06 93 ALA A C 1
ATOM 687 O O . ALA A 1 93 ? -15.175 -6.343 7.939 1.00 77.06 93 ALA A O 1
ATOM 688 N N . LEU A 1 94 ? -13.789 -5.844 9.622 1.00 75.31 94 LEU A N 1
ATOM 689 C CA . LEU A 1 94 ? -13.555 -4.471 9.169 1.00 75.31 94 LEU A CA 1
ATOM 690 C C . LEU A 1 94 ? -12.641 -4.446 7.940 1.00 75.31 94 LEU A C 1
ATOM 692 O O . LEU A 1 94 ? -12.913 -3.694 7.005 1.00 75.31 94 LEU A O 1
ATOM 696 N N . LEU A 1 95 ? -11.586 -5.263 7.922 1.00 75.25 95 LEU A N 1
ATOM 697 C CA . LEU A 1 95 ? -10.692 -5.391 6.769 1.00 75.25 95 LEU A CA 1
ATOM 698 C C . LEU A 1 95 ? -11.441 -5.937 5.548 1.00 75.25 95 LEU A C 1
ATOM 700 O O . LEU A 1 95 ? -11.320 -5.371 4.465 1.00 75.25 95 LEU A O 1
ATOM 704 N N . GLU A 1 96 ? -12.266 -6.970 5.728 1.00 75.12 96 GLU A N 1
ATOM 705 C CA . GLU A 1 96 ? -13.093 -7.543 4.661 1.00 75.12 96 GLU A CA 1
ATOM 706 C C . GLU A 1 96 ? -14.120 -6.540 4.121 1.00 75.12 96 GLU A C 1
ATOM 708 O O . GLU A 1 96 ? -14.215 -6.366 2.908 1.00 75.12 96 GLU A O 1
ATOM 713 N N . ASN A 1 97 ? -14.835 -5.817 4.993 1.00 76.44 97 ASN A N 1
ATOM 714 C CA . ASN A 1 97 ? -15.769 -4.769 4.561 1.00 76.44 97 ASN A CA 1
ATOM 715 C C . ASN A 1 97 ? -15.058 -3.621 3.837 1.00 76.44 97 ASN A C 1
ATOM 717 O O . ASN A 1 97 ? -15.562 -3.106 2.842 1.00 76.44 97 ASN A O 1
ATOM 721 N N . THR A 1 98 ? -13.879 -3.225 4.319 1.00 78.56 98 THR A N 1
ATOM 722 C CA . THR A 1 98 ? -13.093 -2.150 3.702 1.00 78.56 98 THR A CA 1
ATOM 723 C C . THR A 1 98 ? -12.563 -2.578 2.334 1.00 78.56 98 THR A C 1
ATOM 725 O O . THR A 1 98 ? -12.630 -1.806 1.381 1.00 78.56 98 THR A O 1
ATOM 728 N N . ALA A 1 99 ? -12.101 -3.823 2.204 1.00 76.00 99 ALA A N 1
ATOM 729 C CA . ALA A 1 99 ? -11.730 -4.403 0.921 1.00 76.00 99 ALA A CA 1
ATOM 730 C C . ALA A 1 99 ? -12.931 -4.457 -0.029 1.00 76.00 99 ALA A C 1
ATOM 732 O O . ALA A 1 99 ? -12.829 -3.981 -1.154 1.00 76.00 99 ALA A O 1
ATOM 733 N N . ALA A 1 100 ? -14.082 -4.959 0.423 1.00 76.75 100 ALA A N 1
ATOM 734 C CA . ALA A 1 100 ? -15.296 -5.018 -0.388 1.00 76.75 100 ALA A CA 1
ATOM 735 C C . ALA A 1 100 ? -15.763 -3.628 -0.850 1.00 76.75 100 ALA A C 1
ATOM 737 O O . ALA A 1 100 ? -16.181 -3.482 -1.993 1.00 76.75 100 ALA A O 1
ATOM 738 N N . MET A 1 101 ? -15.645 -2.602 -0.004 1.00 79.88 101 MET A N 1
ATOM 739 C CA . MET A 1 101 ? -15.954 -1.218 -0.371 1.00 79.88 101 MET A CA 1
ATOM 740 C C . MET A 1 101 ? -15.000 -0.692 -1.449 1.00 79.88 101 MET A C 1
ATOM 742 O O . MET A 1 101 ? -15.456 -0.186 -2.470 1.00 79.88 101 MET A O 1
ATOM 746 N N . LEU A 1 102 ? -13.688 -0.850 -1.255 1.00 75.19 102 LEU A N 1
ATOM 747 C CA . LEU A 1 102 ? -12.676 -0.362 -2.198 1.00 75.19 102 LEU A CA 1
ATOM 748 C C . LEU A 1 102 ? -12.714 -1.108 -3.540 1.00 75.19 102 LEU A C 1
ATOM 750 O O . LEU A 1 102 ? -12.572 -0.488 -4.589 1.00 75.19 102 LEU A O 1
ATOM 754 N N . PHE A 1 103 ? -12.934 -2.425 -3.525 1.00 69.25 103 PHE A N 1
ATOM 755 C CA . PHE A 1 103 ? -13.058 -3.224 -4.747 1.00 69.25 103 PHE A CA 1
ATOM 756 C C . PHE A 1 103 ? -14.428 -3.074 -5.414 1.00 69.25 103 PHE A C 1
ATOM 758 O O . PHE A 1 103 ? -14.503 -3.117 -6.636 1.00 69.25 103 PHE A O 1
ATOM 765 N N . GLY A 1 104 ? -15.497 -2.858 -4.643 1.00 58.66 104 GLY A N 1
ATOM 766 C CA . GLY A 1 104 ? -16.828 -2.561 -5.171 1.00 58.66 104 GLY A CA 1
ATOM 767 C C . GLY A 1 104 ? -16.872 -1.223 -5.906 1.00 58.66 104 GLY A C 1
ATOM 768 O O . GLY A 1 104 ? -17.469 -1.139 -6.970 1.00 58.66 104 GLY A O 1
ATOM 769 N N . GLN A 1 105 ? -16.154 -0.208 -5.414 1.00 55.22 105 GLN A N 1
ATOM 770 C CA . GLN A 1 105 ? -16.021 1.083 -6.100 1.00 55.22 105 GLN A CA 1
ATOM 771 C C . GLN A 1 105 ? -15.204 1.025 -7.403 1.00 55.22 105 GLN A C 1
ATOM 773 O O . GLN A 1 105 ? -15.297 1.948 -8.198 1.00 55.22 105 GLN A O 1
ATOM 778 N N . MET A 1 106 ? -14.432 -0.041 -7.650 1.00 50.56 106 MET A N 1
ATOM 779 C CA . MET A 1 106 ? -13.697 -0.246 -8.909 1.00 50.56 106 MET A CA 1
ATOM 780 C C . MET A 1 106 ? -14.519 -0.951 -10.005 1.00 50.56 106 MET A C 1
ATOM 782 O O . MET A 1 106 ? -14.021 -1.093 -11.118 1.00 50.56 106 MET A O 1
ATOM 786 N N . VAL A 1 107 ? -15.733 -1.436 -9.708 1.00 43.53 107 VAL A N 1
ATOM 787 C CA . VAL A 1 107 ? -16.607 -2.140 -10.676 1.00 43.53 107 VAL A CA 1
ATOM 788 C C . VAL A 1 107 ? -17.675 -1.212 -11.281 1.00 43.53 107 VAL A C 1
ATOM 790 O O . VAL A 1 107 ? -18.321 -1.575 -12.260 1.00 43.53 107 VAL A O 1
ATOM 793 N N . ASP A 1 108 ? -17.812 0.005 -10.754 1.00 35.97 108 ASP A N 1
ATOM 794 C CA . ASP A 1 108 ? -18.712 1.052 -11.248 1.00 35.97 108 ASP A CA 1
ATOM 795 C C . ASP A 1 108 ? -17.939 2.156 -12.011 1.00 35.97 108 ASP A C 1
ATOM 797 O O . ASP A 1 108 ? -18.090 3.332 -11.697 1.00 35.97 108 ASP A O 1
ATOM 801 N N . GLU A 1 109 ? -17.109 1.806 -13.005 1.00 37.50 109 GLU A N 1
ATOM 802 C CA . GLU A 1 109 ? -16.654 2.727 -14.078 1.00 37.50 109 GLU A CA 1
ATOM 803 C C . GLU A 1 109 ? -16.501 2.008 -15.429 1.00 37.50 109 GLU A C 1
ATOM 805 O O . GLU A 1 109 ? -15.847 0.939 -15.480 1.00 37.50 109 GLU A O 1
#

pLDDT: mean 76.32, std 11.03, range [35.97, 88.69]

Foldseek 3Di:
DDPLLVCLVVQFDDPVSLVVLLLLLVLLLVLCVVVVPDPDCLNVLSVLLNVLSVVLVVVCVVVVTNGRDPVSSVSNNSSVVSSVVSVVVGDPVSSVVSSCVVVVVVVPD

Sequence (109 aa):
MHLPYQAACDGRFSVTAFGRLAAAISVVRTALVTKKTQIPNAVELLDAAIATLSVVRARGDATDVWEITEGERLSVLDGIEAAEECIGVLDVALLENTAAMLFGQMVDE

Radius of gyration: 13.67 Å; chains: 1; bounding box: 35×25×36 Å